Protein AF-0000000084972882 (afdb_homodimer)

Organism: NCBI:txid1224748

Nearest PDB structures (foldseek):
  8ctk-assembly1_B  TM=4.226E-01  e=6.532E-01  Severe acute respiratory syndrome coronavirus 2
  5kgo-assembly1_D  TM=3.752E-01  e=5.326E+00  Klebsiella pneumoniae
  9gao-assembly1_C  TM=3.516E-01  e=6.569E+00  Homo sapiens
  4ci3-assembly1_B  TM=3.502E-01  e=9.000E+00  Gallus gallus
  8rqc-assembly1_A  TM=2.731E-01  e=4.318E+00  Homo sapiens

Secondary structure (DSSP, 8-state):
----S----EEEEETTTEEEEES--EEEEE-SSEEEEE-SSEEEEEEEEEEEEEE-SSS-EEEEEEEEEEEEEEEPP-/----S----EEEEETTTEEEEES--EEEEE-SSEEEEE-SSEEEEEEEEEEEEEE-SSS-EEEEEEEEEEEEEEEPP-

Sequence (156 aa):
MKNLFPKNNKLQITSFMDIRYDGSYTIGDVTPTEYNCTTKDFTMYVHAGEVEVQHLFEEGFLIQCKNLQKLTIERNAKMKNLFPKNNKLQITSFMDIRYDGSYTIGDVTPTEYNCTTKDFTMYVHAGEVEVQHLFEEGFLIQCKNLQKLTIERNAK

Solvent-accessible surface area (backbone atoms only — not comparable to full-atom values): 8118 Å² total; per-residue (Å²): 131,81,79,76,77,69,78,63,34,35,38,36,33,40,64,68,30,38,38,37,37,40,39,73,69,44,83,58,57,76,48,63,35,35,41,30,35,32,41,95,60,33,36,39,40,40,34,27,70,31,47,46,79,44,77,46,89,86,51,27,37,37,34,42,36,43,64,50,43,34,38,38,40,34,47,54,86,128,130,80,77,78,75,68,80,63,36,36,39,39,31,40,64,68,29,38,37,38,37,39,39,72,68,44,84,59,58,76,49,60,33,34,43,31,34,33,41,94,59,34,36,38,40,39,35,28,72,31,46,46,79,44,77,46,88,88,50,28,36,37,34,43,35,42,66,50,43,34,38,38,38,33,45,54,85,129

Radius of gyration: 15.66 Å; Cα contacts (8 Å, |Δi|>4): 388; chains: 2; bounding box: 41×42×39 Å

Foldseek 3Di:
DPPPPPPDWDWDADPVFKIKIFDAWAWDDDDQAKGWIGDPFKIKIWGAPGWDKDADDPGIIMIGGDGTDDMDIGTDDD/DPPPPPPDWDWDADPVFKIKIFDAWAWDDDDQAKGWIGDPFKIKIWGAPGWDKDADDPGIIMIGGDGTDDMDIGTDDD

Structure (mmCIF, N/CA/C/O backbone):
data_AF-0000000084972882-model_v1
#
loop_
_entity.id
_entity.type
_entity.pdbx_description
1 polymer 'Uncharacterized protein'
#
loop_
_atom_site.group_PDB
_atom_site.id
_atom_site.type_symbol
_atom_site.label_atom_id
_atom_site.label_alt_id
_atom_site.label_comp_id
_atom_site.label_asym_id
_atom_site.label_entity_id
_atom_site.label_seq_id
_atom_site.pdbx_PDB_ins_code
_atom_site.Cartn_x
_atom_site.Cartn_y
_atom_site.Cartn_z
_atom_site.occupancy
_atom_site.B_iso_or_equiv
_atom_site.auth_seq_id
_atom_site.auth_comp_id
_atom_site.auth_asym_id
_atom_site.auth_atom_id
_atom_site.pdbx_PDB_model_num
ATOM 1 N N . MET A 1 1 ? -21.562 25.641 -3.902 1 28.88 1 MET A N 1
ATOM 2 C CA . MET A 1 1 ? -20.75 25.125 -5.008 1 28.88 1 MET A CA 1
ATOM 3 C C . MET A 1 1 ? -20.297 23.703 -4.734 1 28.88 1 MET A C 1
ATOM 5 O O . MET A 1 1 ? -19.625 23.453 -3.729 1 28.88 1 MET A O 1
ATOM 9 N N . LYS A 1 2 ? -21.141 22.641 -4.875 1 36.12 2 LYS A N 1
ATOM 10 C CA . LYS A 1 2 ? -20.969 21.219 -4.582 1 36.12 2 LYS A CA 1
ATOM 11 C C . LYS A 1 2 ? -19.656 20.688 -5.141 1 36.12 2 LYS A C 1
ATOM 13 O O . LYS A 1 2 ? -19.359 20.891 -6.32 1 36.12 2 LYS A O 1
ATOM 18 N N . ASN A 1 3 ? -18.594 20.75 -4.473 1 42.31 3 ASN A N 1
ATOM 19 C CA . ASN A 1 3 ? -17.234 20.375 -4.887 1 42.31 3 ASN A CA 1
ATOM 20 C C . ASN A 1 3 ? -17.25 19.094 -5.719 1 42.31 3 ASN A C 1
ATOM 22 O O . ASN A 1 3 ? -17.609 18.031 -5.223 1 42.31 3 ASN A O 1
ATOM 26 N N . LEU A 1 4 ? -17.562 19.188 -7.07 1 44.62 4 LEU A N 1
ATOM 27 C CA . LEU A 1 4 ? -17.719 18.172 -8.109 1 44.62 4 LEU A CA 1
ATOM 28 C C . LEU A 1 4 ? -16.75 17.016 -7.891 1 44.62 4 LEU A C 1
ATOM 30 O O . LEU A 1 4 ? -17.141 15.852 -7.977 1 44.62 4 LEU A O 1
ATOM 34 N N . PHE A 1 5 ? -15.406 17.109 -8.453 1 46.06 5 PHE A N 1
ATOM 35 C CA . PHE A 1 5 ? -14.539 15.945 -8.539 1 46.06 5 PHE A CA 1
ATOM 36 C C . PHE A 1 5 ? -13.852 15.688 -7.207 1 46.06 5 PHE A C 1
ATOM 38 O O . PHE A 1 5 ? -12.992 16.469 -6.781 1 46.06 5 PHE A O 1
ATOM 45 N N . PRO A 1 6 ? -14.539 15.133 -6.254 1 51.03 6 PRO A N 1
ATOM 46 C CA . PRO A 1 6 ? -13.797 14.844 -5.027 1 51.03 6 PRO A CA 1
ATOM 47 C C . PRO A 1 6 ? -12.383 14.312 -5.301 1 51.03 6 PRO A C 1
ATOM 49 O O . PRO A 1 6 ? -12.195 13.484 -6.191 1 51.03 6 PRO A O 1
ATOM 52 N N . LYS A 1 7 ? -11.5 15.219 -5.148 1 61.19 7 LYS A N 1
ATOM 53 C CA . LYS A 1 7 ? -10.125 14.766 -5.355 1 61.19 7 LYS A CA 1
ATOM 54 C C . LYS A 1 7 ? -9.852 13.469 -4.605 1 61.19 7 LYS A C 1
ATOM 56 O O . LYS A 1 7 ? -9.984 13.414 -3.381 1 61.19 7 LYS A O 1
ATOM 61 N N . ASN A 1 8 ? -9.953 12.398 -5.297 1 83.56 8 ASN A N 1
ATOM 62 C CA . ASN A 1 8 ? -9.656 11.094 -4.715 1 83.56 8 ASN A CA 1
ATOM 63 C C . ASN A 1 8 ? -8.203 10.992 -4.262 1 83.56 8 ASN A C 1
ATOM 65 O O . ASN A 1 8 ? -7.297 11.43 -4.973 1 83.56 8 ASN A O 1
ATOM 69 N N . ASN A 1 9 ? -8.094 10.68 -2.943 1 92.38 9 ASN A N 1
ATOM 70 C CA . ASN A 1 9 ? -6.727 10.391 -2.523 1 92.38 9 ASN A CA 1
ATOM 71 C C . ASN A 1 9 ? -6.137 9.219 -3.297 1 92.38 9 ASN A C 1
ATOM 73 O O . ASN A 1 9 ? -6.875 8.375 -3.82 1 92.38 9 ASN A O 1
ATOM 77 N N . LYS A 1 10 ? -4.875 9.305 -3.49 1 96.62 10 LYS A N 1
ATOM 78 C CA . LYS A 1 10 ? -4.164 8.273 -4.246 1 96.62 10 LYS A CA 1
ATOM 79 C C . LYS A 1 10 ? -2.824 7.945 -3.6 1 96.62 10 LYS A C 1
ATOM 81 O O . LYS A 1 10 ? -2.049 8.844 -3.266 1 96.62 10 LYS A O 1
ATOM 86 N N . LEU A 1 11 ? -2.617 6.672 -3.355 1 97.81 11 LEU A N 1
ATOM 87 C CA . LEU A 1 11 ? -1.334 6.145 -2.9 1 97.81 11 LEU A CA 1
ATOM 88 C C . LEU A 1 11 ? -0.686 5.285 -3.979 1 97.81 11 LEU A C 1
ATOM 90 O O . LEU A 1 11 ? -1.327 4.387 -4.531 1 97.81 11 LEU A O 1
ATOM 94 N N . GLN A 1 12 ? 0.513 5.637 -4.27 1 98.06 12 GLN A N 1
ATOM 95 C CA . GLN A 1 12 ? 1.257 4.879 -5.27 1 98.06 12 GLN A CA 1
ATOM 96 C C . GLN A 1 12 ? 2.6 4.41 -4.723 1 98.06 12 GLN A C 1
ATOM 98 O O . GLN A 1 12 ? 3.34 5.191 -4.121 1 98.06 12 GLN A O 1
ATOM 103 N N . ILE A 1 13 ? 2.906 3.129 -4.906 1 97.56 13 ILE A N 1
ATOM 104 C CA . ILE A 1 13 ? 4.18 2.521 -4.531 1 97.56 13 ILE A CA 1
ATOM 105 C C . ILE A 1 13 ? 4.855 1.934 -5.77 1 97.56 13 ILE A C 1
ATOM 107 O O . ILE A 1 13 ? 4.289 1.064 -6.438 1 97.56 13 ILE A O 1
ATOM 111 N N . THR A 1 14 ? 6.035 2.506 -6.047 1 97.19 14 THR A N 1
ATOM 112 C CA . THR A 1 14 ? 6.789 2.031 -7.203 1 97.19 14 THR A CA 1
ATOM 113 C C . THR A 1 14 ? 8.039 1.278 -6.766 1 97.19 14 THR A C 1
ATOM 115 O O . THR A 1 14 ? 8.82 1.781 -5.957 1 97.19 14 THR A O 1
ATOM 118 N N . SER A 1 15 ? 8.195 0.069 -7.254 1 94.62 15 SER A N 1
ATOM 119 C CA . SER A 1 15 ? 9.336 -0.808 -7.023 1 94.62 15 SER A CA 1
ATOM 120 C C . SER A 1 15 ? 9.562 -1.043 -5.535 1 94.62 15 SER A C 1
ATOM 122 O O . SER A 1 15 ? 10.68 -1.333 -5.109 1 94.62 15 SER A O 1
ATOM 124 N N . PHE A 1 16 ? 8.555 -0.74 -4.738 1 94.19 16 PHE A N 1
ATOM 125 C CA . PHE A 1 16 ? 8.594 -0.825 -3.281 1 94.19 16 PHE A CA 1
ATOM 126 C C . PHE A 1 16 ? 9.711 0.037 -2.715 1 94.19 16 PHE A C 1
ATOM 128 O O . PHE A 1 16 ? 10.312 -0.308 -1.694 1 94.19 16 PHE A O 1
ATOM 135 N N . MET A 1 17 ? 10.039 1.062 -3.459 1 94.38 17 MET A N 1
ATOM 136 C CA . MET A 1 17 ? 11.07 2.012 -3.049 1 94.38 17 MET A CA 1
ATOM 137 C C . MET A 1 17 ? 10.5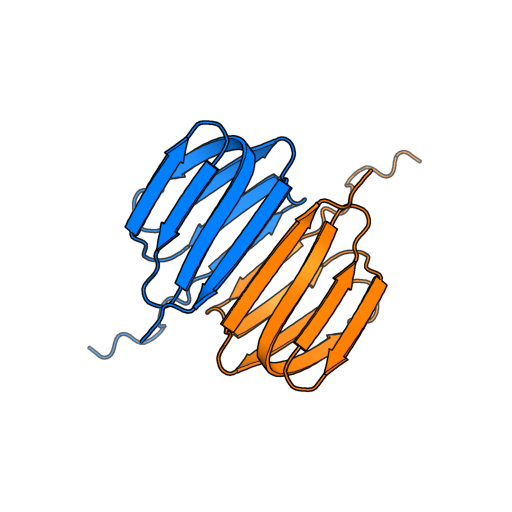 3.42 -2.932 1 94.38 17 MET A C 1
ATOM 139 O O . MET A 1 17 ? 10.852 4.164 -2.014 1 94.38 17 MET A O 1
ATOM 143 N N . ASP A 1 18 ? 9.656 3.736 -3.857 1 97.25 18 ASP A N 1
ATOM 144 C CA . ASP A 1 18 ? 9.07 5.074 -3.904 1 97.25 18 ASP A CA 1
ATOM 145 C C . ASP A 1 18 ? 7.594 5.039 -3.521 1 97.25 18 ASP A C 1
ATOM 147 O O . ASP A 1 18 ? 6.805 4.309 -4.125 1 97.25 18 ASP A O 1
ATOM 151 N N . ILE A 1 19 ? 7.246 5.832 -2.521 1 98 19 ILE A N 1
ATOM 152 C CA . ILE A 1 19 ? 5.867 5.941 -2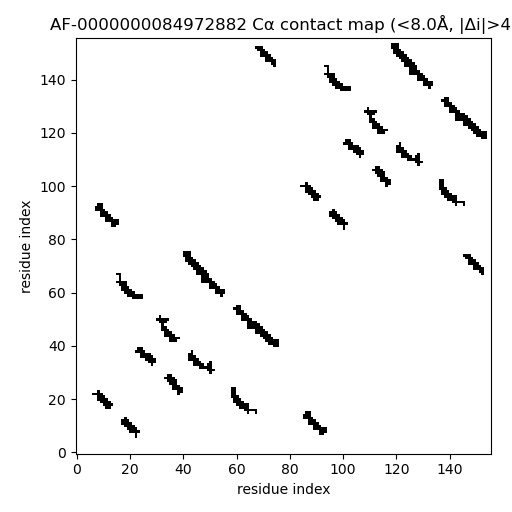.059 1 98 19 ILE A CA 1
ATOM 153 C C . ILE A 1 19 ? 5.379 7.379 -2.229 1 98 19 ILE A C 1
ATOM 155 O O . ILE A 1 19 ? 5.992 8.312 -1.709 1 98 19 ILE A O 1
ATOM 159 N N . ARG A 1 20 ? 4.328 7.5 -2.988 1 97.81 20 ARG A N 1
ATOM 160 C CA . ARG A 1 20 ? 3.703 8.805 -3.174 1 97.81 20 ARG A CA 1
ATOM 161 C C . ARG A 1 20 ? 2.26 8.797 -2.68 1 97.81 20 ARG A C 1
ATOM 163 O O . ARG A 1 20 ? 1.487 7.898 -3.016 1 97.81 20 ARG A O 1
ATOM 170 N N . TYR A 1 21 ? 1.957 9.758 -1.9 1 97.94 21 TYR A N 1
ATOM 171 C CA . TYR A 1 21 ? 0.577 9.953 -1.471 1 97.94 21 TYR A CA 1
ATOM 172 C C . TYR A 1 21 ? 0.079 11.344 -1.857 1 97.94 21 TYR A C 1
ATOM 174 O O . TYR A 1 21 ? 0.757 12.344 -1.61 1 97.94 21 TYR A O 1
ATOM 182 N N . ASP A 1 22 ? -1.055 11.32 -2.537 1 97.12 22 ASP A N 1
ATOM 183 C CA . ASP A 1 22 ? -1.757 12.555 -2.865 1 97.12 22 ASP A CA 1
ATOM 184 C C . ASP A 1 22 ? -3.049 12.688 -2.062 1 97.12 22 ASP A C 1
ATOM 186 O O . ASP A 1 22 ? -4.031 12 -2.344 1 97.12 22 ASP A O 1
ATOM 190 N N . GLY A 1 23 ? -3.156 13.477 -1.107 1 96 23 GLY A N 1
ATOM 191 C CA . GLY A 1 23 ? -4.297 13.703 -0.238 1 96 23 GLY A CA 1
ATOM 192 C C . GLY A 1 23 ? -3.93 14.383 1.067 1 96 23 GLY A C 1
ATOM 193 O O . GLY A 1 23 ? -2.748 14.594 1.349 1 96 23 GLY A O 1
ATOM 194 N N . SER A 1 24 ? -4.898 14.766 1.839 1 95.88 24 SER A N 1
ATOM 195 C CA . SER A 1 24 ? -4.688 15.375 3.148 1 95.88 24 SER A CA 1
ATOM 196 C C . SER A 1 24 ? -4.266 14.328 4.18 1 95.88 24 SER A C 1
ATOM 198 O O . SER A 1 24 ? -4.754 13.203 4.16 1 95.88 24 SER A O 1
ATOM 200 N N . TYR A 1 25 ? -3.365 14.797 4.992 1 96.38 25 TYR A N 1
ATOM 201 C CA . TYR A 1 25 ? -2.896 13.93 6.07 1 96.38 25 TYR A CA 1
ATOM 202 C C . TYR A 1 25 ? -2.338 14.758 7.223 1 96.38 25 TYR A C 1
ATOM 204 O O . TYR A 1 25 ? -2.082 15.953 7.074 1 96.38 25 TYR A O 1
ATOM 212 N N . THR A 1 26 ? -2.229 14.117 8.375 1 96.81 26 THR A N 1
ATOM 213 C CA . THR A 1 26 ? -1.501 14.641 9.523 1 96.81 26 THR A CA 1
ATOM 214 C C . THR A 1 26 ? -0.238 13.828 9.789 1 96.81 26 THR A C 1
ATOM 216 O O . THR A 1 26 ? -0.285 12.594 9.836 1 96.81 26 THR A O 1
ATOM 219 N N . ILE A 1 27 ? 0.85 14.539 9.984 1 96.69 27 ILE A N 1
ATOM 220 C CA . ILE A 1 27 ? 2.135 13.883 10.195 1 96.69 27 ILE A CA 1
ATOM 221 C C . ILE A 1 27 ? 2.201 13.312 11.609 1 96.69 27 ILE A C 1
ATOM 223 O O . ILE A 1 27 ? 1.818 13.992 12.57 1 96.69 27 ILE A O 1
ATOM 227 N N . GLY A 1 28 ? 2.662 12.031 11.68 1 96.5 28 GLY A N 1
ATOM 228 C CA . GLY A 1 28 ? 3 11.438 12.969 1 96.5 28 GLY A CA 1
ATOM 229 C C . GLY A 1 28 ? 4.492 11.391 13.227 1 96.5 28 GLY A C 1
ATOM 230 O O . GLY A 1 28 ? 5.184 12.406 13.109 1 96.5 28 GLY A O 1
ATOM 231 N N . ASP A 1 29 ? 4.957 10.188 13.578 1 94.44 29 ASP A N 1
ATOM 232 C CA . ASP A 1 29 ? 6.371 9.969 13.875 1 94.44 29 ASP A CA 1
ATOM 233 C C . ASP A 1 29 ? 7.199 9.93 12.594 1 94.44 29 ASP A C 1
ATOM 235 O O . ASP A 1 29 ? 6.82 9.266 11.625 1 94.44 29 ASP A O 1
ATOM 239 N N . VAL A 1 30 ? 8.328 10.641 12.617 1 96.19 30 VAL A N 1
ATOM 240 C CA . VAL A 1 30 ? 9.312 10.594 11.539 1 96.19 30 VAL A CA 1
ATOM 241 C C . VAL A 1 30 ? 10.695 10.305 12.117 1 96.19 30 VAL A C 1
ATOM 243 O O . VAL A 1 30 ? 11.203 11.078 12.93 1 96.19 30 VAL A O 1
ATOM 246 N N . THR A 1 31 ? 11.219 9.211 11.805 1 97.5 31 THR A N 1
ATOM 247 C CA . THR A 1 31 ? 12.594 8.844 12.141 1 97.5 31 THR A CA 1
ATOM 248 C C . THR A 1 31 ? 13.367 8.438 10.883 1 97.5 31 THR A C 1
ATOM 250 O O . THR A 1 31 ? 12.797 8.359 9.797 1 97.5 31 THR A O 1
ATOM 253 N N . PRO A 1 32 ? 14.617 8.211 10.953 1 97.75 32 PRO A N 1
ATOM 254 C CA . PRO A 1 32 ? 15.375 7.789 9.773 1 97.75 32 PRO A CA 1
ATOM 255 C C . PRO A 1 32 ? 14.891 6.453 9.211 1 97.75 32 PRO A C 1
ATOM 257 O O . PRO A 1 32 ? 15.227 6.098 8.078 1 97.75 32 PRO A O 1
ATOM 260 N N . THR A 1 33 ? 14.117 5.676 10.031 1 98.31 33 THR A N 1
ATOM 261 C CA . THR A 1 33 ? 13.75 4.344 9.562 1 98.31 33 THR A CA 1
ATOM 262 C C . THR A 1 33 ? 12.242 4.16 9.594 1 98.31 33 THR A C 1
ATOM 264 O O . THR A 1 33 ? 11.734 3.088 9.258 1 98.31 33 THR A O 1
ATOM 267 N N . GLU A 1 34 ? 11.516 5.184 10.109 1 98.12 34 GLU A N 1
ATOM 268 C CA . GLU A 1 34 ? 10.07 5.039 10.266 1 98.12 34 GLU A CA 1
ATOM 269 C C . GLU A 1 34 ? 9.344 6.316 9.859 1 98.12 34 GLU A C 1
ATOM 271 O O . GLU A 1 34 ? 9.844 7.418 10.086 1 98.12 34 GLU A O 1
ATOM 276 N N . TYR A 1 35 ? 8.188 6.137 9.297 1 98.38 35 TYR A N 1
ATOM 277 C CA . TYR A 1 35 ? 7.266 7.227 9 1 98.38 35 TYR A CA 1
ATOM 278 C C . TYR A 1 35 ? 5.832 6.828 9.328 1 98.38 35 TYR A C 1
ATOM 280 O O . TYR A 1 35 ? 5.387 5.738 8.961 1 98.38 35 TYR A O 1
ATOM 288 N N . ASN A 1 36 ? 5.133 7.707 9.992 1 98.19 36 ASN A N 1
ATOM 289 C CA . ASN A 1 36 ? 3.727 7.527 10.344 1 98.19 36 ASN A CA 1
ATOM 290 C C . ASN A 1 36 ? 2.895 8.75 9.977 1 98.19 36 ASN A C 1
ATOM 292 O O . ASN A 1 36 ? 3.338 9.891 10.164 1 98.19 36 ASN A O 1
ATOM 296 N N . CYS A 1 37 ? 1.756 8.531 9.5 1 98.12 37 CYS A N 1
ATOM 297 C CA . CYS A 1 37 ? 0.821 9.625 9.258 1 98.12 37 CYS A CA 1
ATOM 298 C C . CYS A 1 37 ? -0.621 9.148 9.383 1 98.12 37 CYS A C 1
ATOM 300 O O . CYS A 1 37 ? -0.878 7.945 9.438 1 98.12 37 CYS A O 1
ATOM 302 N N . THR A 1 38 ? -1.471 10.07 9.5 1 98 38 THR A N 1
ATOM 303 C CA . THR A 1 38 ? -2.893 9.766 9.617 1 98 38 THR A CA 1
ATOM 304 C C . THR A 1 38 ? -3.703 10.57 8.609 1 98 38 THR A C 1
ATOM 306 O O . THR A 1 38 ? -3.521 11.789 8.484 1 98 38 THR A O 1
ATOM 309 N N . THR A 1 39 ? -4.48 9.891 7.84 1 96.5 39 THR A N 1
ATOM 310 C CA . THR A 1 39 ? -5.477 10.547 7 1 96.5 39 THR A CA 1
ATOM 311 C C . THR A 1 39 ? -6.824 10.625 7.715 1 96.5 39 THR A C 1
ATOM 313 O O . THR A 1 39 ? -6.922 10.297 8.898 1 96.5 39 THR A O 1
ATOM 316 N N . LYS A 1 40 ? -7.793 11.117 6.941 1 94.31 40 LYS A N 1
ATOM 317 C CA . LYS A 1 40 ? -9.125 11.203 7.531 1 94.31 40 LYS A CA 1
ATOM 318 C C . LYS A 1 40 ? -9.602 9.836 8.023 1 94.31 40 LYS A C 1
ATOM 320 O O . LYS A 1 40 ? -10.125 9.719 9.133 1 94.31 40 LYS A O 1
ATOM 325 N N . ASP A 1 41 ? -9.328 8.781 7.2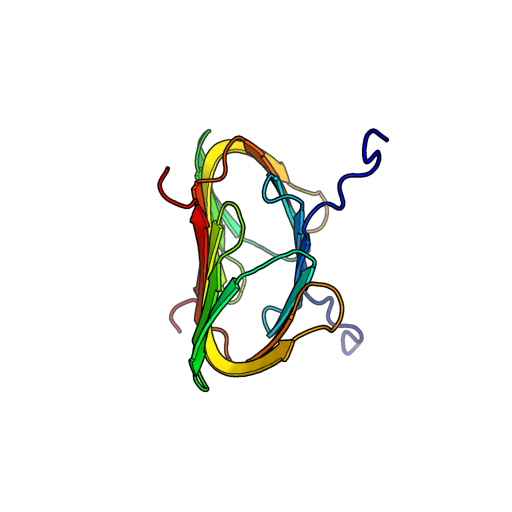62 1 95.12 41 ASP A N 1
ATOM 326 C CA . ASP A 1 41 ? -9.969 7.504 7.566 1 95.12 41 ASP A CA 1
ATOM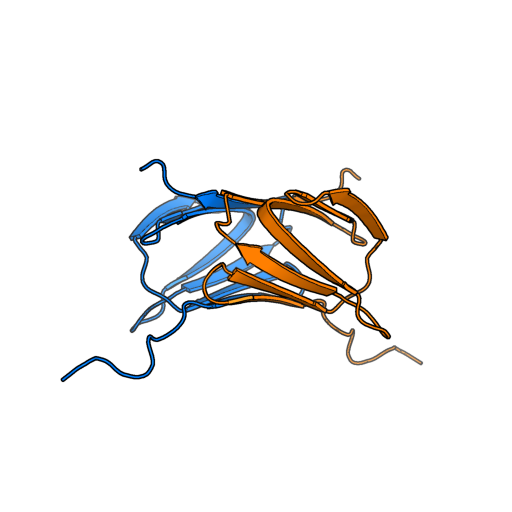 327 C C . ASP A 1 41 ? -8.93 6.426 7.871 1 95.12 41 ASP A C 1
ATOM 329 O O . ASP A 1 41 ? -9.273 5.336 8.328 1 95.12 41 ASP A O 1
ATOM 333 N N . PHE A 1 42 ? -7.641 6.734 7.695 1 97.69 42 PHE A N 1
ATOM 334 C CA . PHE A 1 42 ? -6.648 5.676 7.812 1 97.69 42 PHE A CA 1
ATOM 335 C C . PHE A 1 42 ? -5.391 6.184 8.508 1 97.69 42 PHE A C 1
ATOM 337 O O . PHE A 1 42 ? -5.07 7.375 8.422 1 97.69 42 PHE A O 1
ATOM 344 N N . THR A 1 43 ? -4.703 5.254 9.148 1 98.38 43 THR A N 1
ATOM 345 C CA . THR A 1 43 ? -3.336 5.441 9.609 1 98.38 43 THR A CA 1
ATOM 346 C C . THR A 1 43 ? -2.363 4.613 8.781 1 98.38 43 THR A C 1
ATOM 348 O O . THR A 1 43 ? -2.629 3.445 8.484 1 98.38 43 THR A O 1
ATOM 351 N N . MET A 1 44 ? -1.271 5.242 8.422 1 98.5 44 MET A N 1
ATOM 352 C CA . MET A 1 44 ? -0.237 4.578 7.637 1 98.5 44 MET A CA 1
ATOM 353 C C . MET A 1 44 ? 1.081 4.527 8.398 1 98.5 44 MET A C 1
ATOM 355 O O . MET A 1 44 ? 1.465 5.5 9.055 1 98.5 44 MET A O 1
ATOM 359 N N . TYR A 1 45 ? 1.696 3.424 8.312 1 98.62 45 TYR A N 1
ATOM 360 C CA . TYR A 1 45 ? 2.998 3.195 8.93 1 98.62 45 TYR A CA 1
ATOM 361 C C . TYR A 1 45 ? 3.979 2.598 7.926 1 98.62 45 TYR A C 1
ATOM 363 O O . TYR A 1 45 ? 3.656 1.63 7.234 1 98.62 45 TYR A O 1
ATOM 371 N N . VAL A 1 46 ? 5.156 3.227 7.855 1 98.62 46 VAL A N 1
ATOM 372 C CA . VAL A 1 46 ? 6.23 2.74 6.996 1 98.62 46 VAL A CA 1
ATOM 373 C C . VAL A 1 46 ? 7.469 2.447 7.836 1 98.62 46 VAL A C 1
ATOM 375 O O . VAL A 1 46 ? 7.918 3.299 8.609 1 98.62 46 VAL A O 1
ATOM 378 N N . HIS A 1 47 ? 8 1.283 7.727 1 98.62 47 HIS A N 1
ATOM 379 C CA . HIS A 1 47 ? 9.273 0.876 8.312 1 98.62 47 HIS A CA 1
ATOM 380 C C . HIS A 1 47 ? 10.242 0.396 7.238 1 98.62 47 HIS A C 1
ATOM 382 O O . HIS A 1 47 ? 9.93 -0.515 6.469 1 98.62 47 HIS A O 1
ATOM 388 N N . ALA A 1 48 ? 11.469 1.014 7.207 1 98.25 48 ALA A N 1
ATOM 389 C CA . ALA A 1 48 ? 12.492 0.675 6.219 1 98.25 48 ALA A CA 1
ATOM 390 C C . ALA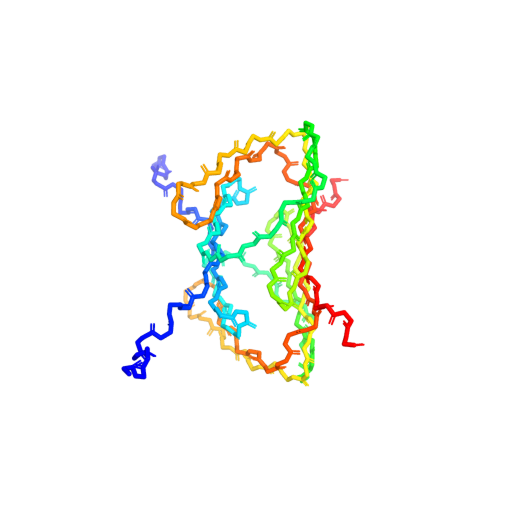 A 1 48 ? 13.891 0.798 6.809 1 98.25 48 ALA A C 1
ATOM 392 O O . ALA A 1 48 ? 14.055 1.24 7.949 1 98.25 48 ALA A O 1
ATOM 393 N N . GLY A 1 49 ? 14.852 0.285 6.039 1 97.94 49 GLY A N 1
ATOM 394 C CA . GLY A 1 49 ? 16.219 0.548 6.438 1 97.94 49 GLY A CA 1
ATOM 395 C C . GLY A 1 49 ? 16.547 2.027 6.547 1 97.94 49 GLY A C 1
ATOM 396 O O . GLY A 1 49 ? 17.203 2.455 7.492 1 97.94 49 GLY A O 1
ATOM 397 N N . GLU A 1 50 ? 16.109 2.811 5.527 1 98.25 50 GLU A N 1
ATOM 398 C CA . GLU A 1 50 ? 16.188 4.27 5.5 1 98.25 50 GLU A CA 1
ATOM 399 C C . GLU A 1 50 ? 14.945 4.879 4.871 1 98.25 50 GLU A C 1
ATOM 401 O O . GLU A 1 50 ? 14.43 4.367 3.873 1 98.25 50 GLU A O 1
ATOM 406 N N . VAL A 1 51 ? 14.531 5.992 5.461 1 98 51 VAL A N 1
ATOM 407 C CA . VAL A 1 51 ? 13.375 6.723 4.945 1 98 51 VAL A CA 1
ATOM 408 C C . VAL A 1 51 ? 13.75 8.188 4.711 1 98 51 VAL A C 1
ATOM 410 O O . VAL A 1 51 ? 14.297 8.844 5.602 1 98 51 VAL A O 1
ATOM 413 N N . GLU A 1 52 ? 13.531 8.664 3.504 1 97.94 52 GLU A N 1
ATOM 414 C CA . GLU A 1 52 ? 13.617 10.078 3.164 1 97.94 52 GLU A CA 1
ATOM 415 C C . GLU A 1 52 ? 12.266 10.633 2.744 1 97.94 52 GLU A C 1
ATOM 417 O O . GLU A 1 52 ? 11.648 10.133 1.796 1 97.94 52 GLU A O 1
ATOM 422 N N . VAL A 1 53 ? 11.859 11.695 3.424 1 97.5 53 VAL A N 1
ATOM 423 C CA . VAL A 1 53 ? 10.5 12.188 3.213 1 97.5 53 VAL A CA 1
ATOM 424 C C . VAL A 1 53 ? 10.547 13.594 2.615 1 97.5 53 VAL A C 1
ATOM 426 O O . VAL A 1 53 ? 11.328 14.438 3.062 1 97.5 53 VAL A O 1
ATOM 429 N N . GLN A 1 54 ? 9.766 13.734 1.612 1 97 54 GLN A N 1
ATOM 430 C CA . GLN A 1 54 ? 9.492 15.062 1.062 1 97 54 GLN A CA 1
ATOM 431 C C . GLN A 1 54 ? 8 15.391 1.136 1 97 54 GLN A C 1
ATOM 433 O O . GLN A 1 54 ? 7.191 14.781 0.431 1 97 54 GLN A O 1
ATOM 438 N N . HIS A 1 55 ? 7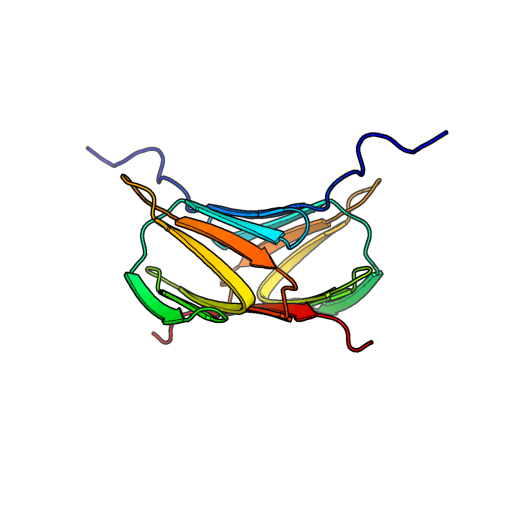.672 16.328 1.962 1 95.75 55 HIS A N 1
ATOM 439 C CA . HIS A 1 55 ? 6.289 16.797 2.027 1 95.75 55 HIS A CA 1
ATOM 440 C C . HIS A 1 55 ? 5.988 17.781 0.907 1 95.75 55 HIS A C 1
ATOM 442 O O . HIS A 1 55 ? 6.773 18.703 0.654 1 95.75 55 HIS A O 1
ATOM 448 N N . LEU A 1 56 ? 4.883 17.516 0.309 1 92.62 56 LEU A N 1
ATOM 449 C CA . LEU A 1 56 ? 4.547 18.344 -0.846 1 92.62 56 LEU A CA 1
ATOM 450 C C . LEU A 1 56 ? 3.777 19.578 -0.42 1 92.62 56 LEU A C 1
ATOM 452 O O . LEU A 1 56 ? 3.059 19.562 0.582 1 92.62 56 LEU A O 1
ATOM 456 N N . PHE A 1 57 ? 3.898 20.656 -1.152 1 87.25 57 PHE A N 1
ATOM 457 C CA . PHE A 1 57 ? 3.35 21.969 -0.809 1 87.25 57 PHE A CA 1
ATOM 458 C C . PHE A 1 57 ? 1.83 21.906 -0.726 1 87.25 57 PHE A C 1
ATOM 460 O O . PHE A 1 57 ? 1.236 22.422 0.225 1 87.25 57 PHE A O 1
ATOM 467 N N . GLU A 1 58 ? 1.152 21.422 -1.664 1 84.31 58 GLU A N 1
ATOM 468 C CA . GLU A 1 58 ? -0.306 21.391 -1.61 1 84.31 58 GLU A CA 1
ATOM 469 C C . GLU A 1 58 ? -0.803 20.266 -0.694 1 84.31 58 GLU A C 1
ATOM 471 O O . GLU A 1 58 ? -1.378 20.547 0.363 1 84.31 58 GLU A O 1
ATOM 476 N N . GLU A 1 59 ? -0.808 19.016 -1.146 1 91.25 59 GLU A N 1
ATOM 477 C CA . GLU A 1 59 ? -1.229 17.891 -0.328 1 91.25 59 GLU A CA 1
ATOM 478 C C . GLU A 1 59 ? -0.504 16.609 -0.741 1 91.25 59 GLU A C 1
ATOM 480 O O . GLU A 1 59 ? -0.349 16.344 -1.933 1 91.25 59 GLU A O 1
ATOM 485 N N . GLY A 1 60 ? 0.059 16.062 0.239 1 95.88 60 GLY A N 1
ATOM 486 C CA . GLY A 1 60 ? 0.667 14.766 -0.032 1 95.88 60 GLY A CA 1
ATOM 487 C C . GLY A 1 60 ? 2.125 14.695 0.382 1 95.88 60 GLY A C 1
ATOM 488 O O . GLY A 1 60 ? 2.652 15.633 0.983 1 95.88 60 GLY A O 1
ATOM 489 N N . PHE A 1 61 ? 2.705 13.531 0.081 1 97.56 61 PHE A N 1
ATOM 490 C CA . PHE A 1 61 ? 4.109 13.312 0.41 1 97.56 61 PHE A CA 1
ATOM 491 C C . PHE A 1 61 ? 4.75 12.344 -0.579 1 97.56 61 PHE A C 1
ATOM 493 O O . PHE A 1 61 ? 4.051 11.633 -1.305 1 97.56 61 PHE A O 1
ATOM 500 N N . LEU A 1 62 ? 6 12.461 -0.603 1 98.06 62 LEU A N 1
ATOM 501 C CA . LEU A 1 62 ? 6.867 11.5 -1.268 1 98.06 62 LEU A CA 1
ATOM 502 C C . LEU A 1 62 ? 7.84 10.867 -0.278 1 98.06 62 LEU A C 1
ATOM 504 O O . LEU A 1 62 ? 8.5 11.578 0.487 1 98.06 62 LEU A O 1
ATOM 508 N N . ILE A 1 63 ? 7.941 9.578 -0.283 1 98.12 63 ILE A N 1
ATOM 509 C CA . ILE A 1 63 ? 8.906 8.875 0.549 1 98.12 63 ILE A CA 1
ATOM 510 C C . ILE A 1 63 ? 9.789 7.984 -0.326 1 98.12 63 ILE A C 1
ATOM 512 O O . ILE A 1 63 ? 9.289 7.219 -1.152 1 98.12 63 ILE A O 1
ATOM 516 N N . GLN A 1 64 ? 11 8.164 -0.181 1 97.94 64 GLN A N 1
ATOM 517 C CA . GLN A 1 64 ? 11.953 7.199 -0.715 1 97.94 64 GLN A CA 1
ATOM 518 C C . GLN A 1 64 ? 12.445 6.25 0.376 1 97.94 64 GLN A C 1
ATOM 520 O O . GLN A 1 64 ? 12.898 6.695 1.433 1 97.94 64 GLN A O 1
ATOM 525 N N . CYS A 1 65 ? 12.344 4.973 0.087 1 97.44 65 CYS A N 1
ATOM 526 C CA . CYS A 1 65 ? 12.758 3.949 1.04 1 97.44 65 CYS A CA 1
ATOM 527 C C . CYS A 1 65 ? 13.922 3.131 0.493 1 97.44 65 CYS A C 1
ATOM 529 O O . CYS A 1 65 ? 13.883 2.686 -0.655 1 97.44 65 CYS A O 1
ATOM 531 N N . LYS A 1 66 ? 14.859 3.027 1.339 1 96.69 66 LYS A N 1
ATOM 532 C CA . LYS A 1 66 ? 15.82 1.952 1.12 1 96.69 66 LYS A CA 1
ATOM 533 C C . LYS A 1 66 ? 15.492 0.734 1.977 1 96.69 66 LYS A C 1
ATOM 535 O O . LYS A 1 66 ? 15.32 0.85 3.191 1 96.69 66 LYS A O 1
ATOM 540 N N . ASN A 1 67 ? 15.328 -0.397 1.339 1 96.5 67 ASN A N 1
ATOM 541 C CA . ASN A 1 67 ? 15.047 -1.653 2.025 1 96.5 67 ASN A CA 1
ATOM 542 C C . ASN A 1 67 ? 13.758 -1.573 2.84 1 96.5 67 ASN A C 1
ATOM 544 O O . ASN A 1 67 ? 13.781 -1.739 4.059 1 96.5 67 ASN A O 1
ATOM 548 N N . LEU A 1 68 ? 12.672 -1.393 2.117 1 98.06 68 LEU A N 1
ATOM 549 C CA . LEU A 1 68 ? 11.367 -1.413 2.771 1 98.06 68 LEU A CA 1
ATOM 550 C C . LEU A 1 68 ? 11.156 -2.719 3.531 1 98.06 68 LEU A C 1
ATOM 552 O O . LEU A 1 68 ? 11.352 -3.803 2.977 1 98.06 68 LEU A O 1
ATOM 556 N N . GLN A 1 69 ? 10.797 -2.537 4.816 1 98.38 69 GLN A N 1
ATOM 557 C CA . GLN A 1 69 ? 10.555 -3.717 5.637 1 98.38 69 GLN A CA 1
ATOM 558 C C . GLN A 1 69 ? 9.055 -3.971 5.797 1 98.38 69 GLN A C 1
ATOM 560 O O . GLN A 1 69 ? 8.609 -5.121 5.762 1 98.38 69 GLN A O 1
ATOM 565 N N . LYS A 1 70 ? 8.328 -2.928 5.996 1 98.62 70 LYS A N 1
ATOM 566 C CA . LYS A 1 70 ? 6.898 -3.086 6.262 1 98.62 70 LYS A CA 1
ATOM 567 C C . LYS A 1 70 ? 6.137 -1.8 5.961 1 98.62 70 LYS A C 1
ATOM 569 O O . LYS A 1 70 ? 6.602 -0.706 6.289 1 98.62 70 LYS A O 1
ATOM 574 N N . LEU A 1 71 ? 4.977 -1.897 5.348 1 98.75 71 LEU A N 1
ATOM 575 C CA . LEU A 1 71 ? 3.986 -0.837 5.195 1 98.75 71 LEU A CA 1
ATOM 576 C C . LEU A 1 71 ? 2.609 -1.312 5.648 1 98.75 71 LEU A C 1
ATOM 578 O O . LEU A 1 71 ? 2.152 -2.385 5.242 1 98.75 71 LEU A O 1
ATOM 582 N N . THR A 1 72 ? 2.016 -0.51 6.48 1 98.69 72 THR A N 1
ATOM 583 C CA . THR A 1 72 ? 0.673 -0.837 6.945 1 98.69 72 THR A CA 1
ATOM 584 C C . THR A 1 72 ? -0.27 0.347 6.754 1 98.69 72 THR A C 1
ATOM 586 O O . THR A 1 72 ? 0.102 1.492 7.02 1 98.69 72 THR A O 1
ATOM 589 N N . ILE A 1 73 ? -1.424 0.065 6.32 1 98.62 73 ILE A N 1
ATOM 590 C CA . ILE A 1 73 ? -2.561 0.979 6.281 1 98.62 73 ILE A CA 1
ATOM 591 C C . ILE A 1 73 ? -3.723 0.391 7.078 1 98.62 73 ILE A C 1
ATOM 593 O O . ILE A 1 73 ? -4.203 -0.701 6.77 1 98.62 73 ILE A O 1
ATOM 597 N N . GLU A 1 74 ? -4.117 1.087 8.047 1 98.56 74 GLU A N 1
ATOM 598 C CA . GLU A 1 74 ? -5.168 0.585 8.922 1 98.56 74 GLU A CA 1
ATOM 599 C C . GLU A 1 74 ? -6.293 1.606 9.078 1 98.56 74 GLU A C 1
ATOM 601 O O . GLU A 1 74 ? -6.035 2.797 9.273 1 98.56 74 GLU A O 1
ATOM 606 N N . ARG A 1 75 ? -7.508 1.128 9.039 1 98.25 75 ARG A N 1
ATOM 607 C CA . ARG A 1 75 ? -8.656 2.01 9.25 1 98.25 75 ARG A CA 1
ATOM 608 C C . ARG A 1 75 ? -8.68 2.541 10.68 1 98.25 75 ARG A C 1
ATOM 610 O O . ARG A 1 75 ? -8.477 1.786 11.633 1 98.25 75 ARG A O 1
ATOM 617 N N . ASN A 1 76 ? -8.992 3.824 10.703 1 96.69 76 ASN A N 1
ATOM 618 C CA . ASN A 1 76 ? -9.102 4.434 12.031 1 96.69 76 ASN A CA 1
ATOM 619 C C . ASN A 1 76 ? -10.289 3.881 12.805 1 96.69 76 ASN A C 1
ATOM 621 O O . ASN A 1 76 ? -11.352 3.635 12.234 1 96.69 76 ASN A O 1
ATOM 625 N N . ALA A 1 77 ? -10.008 3.645 14.125 1 87.69 77 ALA A N 1
ATOM 626 C CA . ALA A 1 77 ? -11.125 3.266 14.984 1 87.69 77 ALA A CA 1
ATOM 627 C C . ALA A 1 77 ? -12.195 4.352 15.008 1 87.69 77 ALA A C 1
ATOM 629 O O . ALA A 1 77 ? -11.883 5.543 14.969 1 87.69 77 ALA A O 1
ATOM 630 N N . LYS A 1 78 ? -13.484 4.078 14.672 1 70.12 78 LYS A N 1
ATOM 631 C CA . LYS A 1 78 ? -14.578 5.027 14.852 1 70.12 78 LYS A CA 1
ATOM 632 C C . LYS A 1 78 ? -14.875 5.254 16.328 1 70.12 78 LYS A C 1
ATOM 634 O O . LYS A 1 78 ? -14.648 4.367 17.156 1 70.12 78 LYS A O 1
ATOM 639 N N . MET B 1 1 ? 20.641 -10.023 -24.109 1 25.67 1 MET B N 1
ATOM 640 C CA . MET B 1 1 ? 19.781 -8.859 -24.266 1 25.67 1 MET B CA 1
ATOM 641 C C . MET B 1 1 ? 19.406 -8.289 -22.906 1 25.67 1 MET B C 1
ATOM 643 O O . MET B 1 1 ? 18.922 -9.008 -22.031 1 25.67 1 MET B O 1
ATOM 647 N N . LYS B 1 2 ? 20.219 -7.371 -22.312 1 34.28 2 LYS B N 1
ATOM 648 C CA . LYS B 1 2 ? 20.047 -6.684 -21.047 1 34.28 2 LYS B CA 1
ATOM 649 C C . LYS B 1 2 ? 18.609 -6.168 -20.891 1 34.28 2 LYS B C 1
ATOM 651 O O . LYS B 1 2 ? 18.125 -5.426 -21.734 1 34.28 2 LYS B O 1
ATOM 656 N N . ASN B 1 3 ? 17.703 -6.855 -20.516 1 38.75 3 ASN B N 1
ATOM 657 C CA . ASN B 1 3 ? 16.328 -6.41 -20.344 1 38.75 3 ASN B CA 1
ATOM 658 C C . ASN B 1 3 ? 16.25 -5 -19.766 1 38.75 3 ASN B C 1
ATOM 660 O O . ASN B 1 3 ? 16.656 -4.773 -18.625 1 38.75 3 ASN B O 1
ATOM 664 N N . LEU B 1 4 ? 16.406 -3.9 -20.562 1 43.53 4 LEU B N 1
ATOM 665 C CA . LEU B 1 4 ? 16.656 -2.482 -20.344 1 43.53 4 LEU B CA 1
ATOM 666 C C . LEU B 1 4 ? 15.719 -1.92 -19.281 1 43.53 4 LEU B C 1
ATOM 668 O O . LEU B 1 4 ? 16.125 -1.089 -18.469 1 43.53 4 LEU B O 1
ATOM 672 N N . PHE B 1 5 ? 14.328 -1.816 -19.594 1 45.41 5 PHE B N 1
ATOM 673 C CA . PHE B 1 5 ? 13.477 -1.113 -18.641 1 45.41 5 PHE B CA 1
ATOM 674 C C . PHE B 1 5 ? 12.867 -2.086 -17.641 1 45.41 5 PHE B C 1
ATOM 676 O O . PHE B 1 5 ? 12.016 -2.9 -18 1 45.41 5 PHE B O 1
ATOM 683 N N . PRO B 1 6 ? 13.602 -2.562 -16.703 1 50.44 6 PRO B N 1
ATOM 684 C CA . PRO B 1 6 ? 12.938 -3.445 -15.742 1 50.44 6 PRO B CA 1
ATOM 685 C C . PRO B 1 6 ? 11.539 -2.973 -15.367 1 50.44 6 PRO B C 1
ATOM 687 O O . PRO B 1 6 ? 11.32 -1.774 -15.172 1 50.44 6 PRO B O 1
ATOM 690 N N . LYS B 1 7 ? 10.641 -3.664 -15.938 1 60.47 7 LYS B N 1
ATOM 691 C CA . LYS B 1 7 ? 9.273 -3.295 -15.602 1 60.47 7 LYS B CA 1
ATOM 692 C C . LYS B 1 7 ? 9.094 -3.168 -14.094 1 60.47 7 LYS B C 1
ATOM 694 O O . LYS B 1 7 ? 9.312 -4.129 -13.352 1 60.47 7 LYS B O 1
ATOM 699 N N . ASN B 1 8 ? 9.164 -1.994 -13.609 1 83.06 8 ASN B N 1
ATOM 700 C CA . ASN B 1 8 ? 8.961 -1.729 -12.188 1 83.06 8 ASN B CA 1
ATOM 701 C C . ASN B 1 8 ? 7.551 -2.096 -11.742 1 83.06 8 ASN B C 1
ATOM 703 O O . ASN B 1 8 ? 6.578 -1.795 -12.438 1 83.06 8 ASN B O 1
ATOM 707 N N . ASN B 1 9 ? 7.539 -3.01 -10.719 1 92.31 9 ASN B N 1
ATOM 708 C CA . ASN B 1 9 ? 6.219 -3.24 -10.141 1 92.31 9 ASN B CA 1
ATOM 709 C C . ASN B 1 9 ? 5.613 -1.953 -9.594 1 92.31 9 ASN B C 1
ATOM 711 O O . ASN B 1 9 ? 6.34 -1.016 -9.258 1 92.31 9 ASN B O 1
ATOM 715 N N . LYS B 1 10 ? 4.348 -1.888 -9.695 1 96.62 10 LYS B N 1
ATOM 716 C CA . LYS B 1 10 ? 3.623 -0.702 -9.25 1 96.62 10 LYS B CA 1
ATOM 717 C C . LYS B 1 10 ? 2.344 -1.087 -8.508 1 96.62 10 LYS B C 1
ATOM 719 O O . LYS B 1 10 ? 1.562 -1.907 -9 1 96.62 10 LYS B O 1
ATOM 724 N N . LEU B 1 11 ? 2.182 -0.567 -7.32 1 97.81 11 LEU B N 1
ATOM 725 C CA . LEU B 1 11 ? 0.954 -0.683 -6.543 1 97.81 11 LEU B CA 1
ATOM 726 C C . LEU B 1 11 ? 0.264 0.671 -6.41 1 97.81 11 LEU B C 1
ATOM 728 O O . LEU B 1 11 ? 0.896 1.658 -6.023 1 97.81 11 LEU B O 1
ATOM 732 N N . GLN B 1 12 ? -0.956 0.675 -6.777 1 98.06 12 GLN B N 1
ATOM 733 C CA . GLN B 1 12 ? -1.739 1.902 -6.691 1 98.06 12 GLN B CA 1
ATOM 734 C C . GLN B 1 12 ? -3.025 1.677 -5.898 1 98.06 12 GLN B C 1
ATOM 736 O O . GLN B 1 12 ? -3.748 0.708 -6.145 1 98.06 12 GLN B O 1
ATOM 741 N N . ILE B 1 13 ? -3.303 2.557 -4.941 1 97.62 13 ILE B N 1
ATOM 742 C CA . ILE B 1 13 ? -4.527 2.553 -4.148 1 97.62 13 ILE B CA 1
ATOM 743 C C . ILE B 1 13 ? -5.266 3.877 -4.332 1 97.62 13 ILE B C 1
ATOM 745 O O . ILE B 1 13 ? -4.719 4.945 -4.047 1 97.62 13 ILE B O 1
ATOM 749 N N . THR B 1 14 ? -6.477 3.746 -4.879 1 97.25 14 THR B N 1
ATOM 750 C CA . THR B 1 14 ? -7.289 4.938 -5.098 1 97.25 14 THR B CA 1
ATOM 751 C C . THR B 1 14 ? -8.477 4.969 -4.145 1 97.25 14 THR B C 1
ATOM 753 O O . THR B 1 14 ? -9.227 3.99 -4.043 1 97.25 14 THR B O 1
ATOM 756 N N . SER B 1 15 ? -8.625 6.023 -3.432 1 94.88 15 SER B N 1
ATOM 757 C CA . SER B 1 15 ? -9.719 6.301 -2.498 1 94.88 15 SER B CA 1
ATOM 758 C C . SER B 1 15 ? -9.828 5.203 -1.443 1 94.88 15 SER B C 1
ATOM 760 O O . SER B 1 15 ? -10.906 4.984 -0.883 1 94.88 15 SER B O 1
ATOM 762 N N . PHE B 1 16 ? -8.781 4.414 -1.31 1 94.25 16 PHE B N 1
ATOM 763 C CA . PHE B 1 16 ? -8.711 3.27 -0.409 1 94.25 16 PHE B CA 1
ATOM 764 C C . PHE B 1 16 ? -9.812 2.268 -0.717 1 94.25 16 PHE B C 1
ATOM 766 O O . PHE B 1 16 ? -10.328 1.606 0.187 1 94.25 16 PHE B O 1
ATOM 773 N N . MET B 1 17 ? -10.234 2.295 -1.955 1 94.25 17 MET B N 1
ATOM 774 C CA . MET B 1 17 ? -11.266 1.379 -2.428 1 94.25 17 MET B CA 1
ATOM 775 C C . MET B 1 17 ? -10.734 0.495 -3.553 1 94.25 17 MET B C 1
ATOM 777 O O . MET B 1 17 ? -11.055 -0.694 -3.615 1 94.25 17 MET B O 1
ATOM 781 N N . ASP B 1 18 ? -9.977 1.109 -4.391 1 97.25 18 ASP B N 1
ATOM 782 C CA . ASP B 1 18 ? -9.445 0.396 -5.547 1 97.25 18 ASP B CA 1
ATOM 783 C C . ASP B 1 18 ? -7.941 0.154 -5.398 1 97.25 18 ASP B C 1
ATOM 785 O O . ASP B 1 18 ? -7.172 1.096 -5.203 1 97.25 18 ASP B O 1
ATOM 789 N N . ILE B 1 19 ? -7.559 -1.107 -5.5 1 98 19 ILE B N 1
ATOM 790 C CA . ILE B 1 19 ? -6.156 -1.497 -5.414 1 98 19 ILE B CA 1
ATOM 791 C C . ILE B 1 19 ? -5.727 -2.17 -6.719 1 98 19 ILE B C 1
ATOM 793 O O . ILE B 1 19 ? -6.332 -3.154 -7.145 1 98 19 ILE B O 1
ATOM 797 N N . ARG B 1 20 ? -4.742 -1.568 -7.328 1 97.81 20 ARG B N 1
ATOM 798 C CA . ARG B 1 20 ? -4.176 -2.146 -8.539 1 97.81 20 ARG B CA 1
ATOM 799 C C . ARG B 1 20 ? -2.703 -2.496 -8.344 1 97.81 20 ARG B C 1
ATOM 801 O O . ARG B 1 20 ? -1.925 -1.675 -7.859 1 97.81 20 ARG B O 1
ATOM 808 N N . TYR B 1 21 ? -2.383 -3.697 -8.703 1 97.94 21 TYR B N 1
ATOM 809 C CA . TYR B 1 21 ? -0.986 -4.113 -8.703 1 97.94 21 TYR B CA 1
ATOM 810 C C . TYR B 1 21 ? -0.562 -4.582 -10.094 1 97.94 21 TYR B C 1
ATOM 812 O O . TYR B 1 21 ? -1.256 -5.379 -10.727 1 97.94 21 TYR B O 1
ATOM 820 N N . ASP B 1 22 ? 0.527 -3.955 -10.547 1 97.12 22 ASP B N 1
ATOM 821 C CA . ASP B 1 22 ? 1.165 -4.375 -11.789 1 97.12 22 ASP B CA 1
ATOM 822 C C . ASP B 1 22 ? 2.502 -5.062 -11.516 1 97.12 22 ASP B C 1
ATOM 824 O O . ASP B 1 22 ? 3.479 -4.402 -11.148 1 97.12 22 ASP B O 1
ATOM 828 N N . GLY B 1 23 ? 2.652 -6.285 -11.641 1 95.88 23 GLY B N 1
ATOM 829 C CA . GLY B 1 23 ? 3.844 -7.086 -11.406 1 9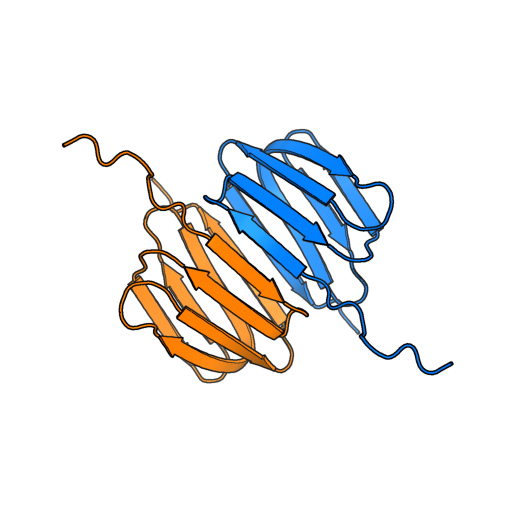5.88 23 GLY B CA 1
ATOM 830 C C . GLY B 1 23 ? 3.541 -8.555 -11.188 1 95.88 23 GLY B C 1
ATOM 831 O O . GLY B 1 23 ? 2.375 -8.953 -11.125 1 95.88 23 GLY B O 1
ATOM 832 N N . SER B 1 24 ? 4.551 -9.383 -11.133 1 95.81 24 SER B N 1
ATOM 833 C CA . SER B 1 24 ? 4.41 -10.812 -10.875 1 95.81 24 SER B CA 1
ATOM 834 C C . SER B 1 24 ? 4.102 -11.078 -9.398 1 95.81 24 SER B C 1
ATOM 836 O O . SER B 1 24 ? 4.637 -10.406 -8.516 1 95.81 24 SER B O 1
ATOM 838 N N . TYR B 1 25 ? 3.236 -12.031 -9.258 1 96.31 25 TYR B N 1
ATOM 839 C CA . TYR B 1 25 ? 2.875 -12.43 -7.902 1 96.31 25 TYR B CA 1
ATOM 840 C C . TYR B 1 25 ? 2.361 -13.867 -7.879 1 96.31 25 TYR B C 1
ATOM 842 O O . TYR B 1 25 ? 2.049 -14.438 -8.93 1 96.31 25 TYR B O 1
ATOM 850 N N . THR B 1 26 ? 2.367 -14.461 -6.691 1 96.81 26 THR B N 1
ATOM 851 C CA . THR B 1 26 ? 1.701 -15.727 -6.422 1 96.81 26 THR B CA 1
ATOM 852 C C . THR B 1 26 ? 0.488 -15.523 -5.52 1 96.81 26 THR B C 1
ATOM 854 O O . THR B 1 26 ? 0.583 -14.859 -4.484 1 96.81 26 THR B O 1
ATOM 857 N N . ILE B 1 27 ? -0.614 -16.109 -5.934 1 96.75 27 ILE B N 1
ATOM 858 C CA . ILE B 1 27 ? -1.856 -15.953 -5.188 1 96.75 27 ILE B CA 1
ATOM 859 C C . ILE B 1 27 ? -1.799 -16.781 -3.91 1 96.75 27 ILE B C 1
ATOM 861 O O . ILE B 1 27 ? -1.367 -17.938 -3.938 1 96.75 27 ILE B O 1
ATOM 865 N N . GLY B 1 28 ? -2.215 -16.141 -2.773 1 96.44 28 GLY B N 1
ATOM 866 C CA . GLY B 1 28 ? -2.438 -16.859 -1.533 1 96.44 28 GLY B CA 1
ATOM 867 C C . GLY B 1 28 ? -3.906 -17.109 -1.239 1 96.44 28 GLY B C 1
ATOM 868 O O . GLY B 1 28 ? -4.637 -17.625 -2.09 1 96.44 28 GLY B O 1
ATOM 869 N N . ASP B 1 29 ? -4.309 -16.703 -0.037 1 94.5 29 ASP B N 1
ATOM 870 C CA . ASP B 1 29 ? -5.688 -16.875 0.413 1 94.5 29 ASP B CA 1
ATOM 871 C C . ASP B 1 29 ? -6.602 -15.836 -0.23 1 94.5 29 ASP B C 1
ATOM 873 O O . ASP B 1 29 ? -6.266 -14.648 -0.279 1 94.5 29 ASP B O 1
ATOM 877 N N . VAL B 1 30 ? -7.75 -16.297 -0.723 1 96.19 30 VAL B N 1
ATOM 878 C CA . VAL B 1 30 ? -8.805 -15.43 -1.23 1 96.19 30 VAL B CA 1
ATOM 879 C C . VAL B 1 30 ? -10.133 -15.789 -0.568 1 96.19 30 VAL B C 1
ATOM 881 O O . VAL B 1 30 ? -10.617 -16.922 -0.696 1 96.19 30 VAL B O 1
ATOM 884 N N . THR B 1 31 ? -10.641 -14.914 0.19 1 97.5 31 THR B N 1
ATOM 885 C CA . THR B 1 31 ? -11.969 -15.031 0.771 1 97.5 31 THR B CA 1
ATOM 886 C C . THR B 1 31 ? -12.812 -13.797 0.446 1 97.5 31 THR B C 1
ATOM 888 O O . THR B 1 31 ? -12.312 -12.844 -0.15 1 97.5 31 THR B O 1
ATOM 891 N N . PRO B 1 32 ? -14.055 -13.766 0.746 1 97.62 32 PRO B N 1
ATOM 892 C CA . PRO B 1 32 ? -14.875 -12.586 0.473 1 97.62 32 PRO B CA 1
ATOM 893 C C . PRO B 1 32 ? -14.391 -11.344 1.213 1 97.62 32 PRO B C 1
ATOM 895 O O . PRO B 1 32 ? -14.781 -10.219 0.874 1 97.62 32 PRO B O 1
ATOM 898 N N . THR B 1 33 ? -13.523 -11.531 2.273 1 98.31 33 THR B N 1
ATOM 899 C CA . THR B 1 33 ? -13.133 -10.367 3.064 1 98.31 33 THR B CA 1
ATOM 900 C C . THR B 1 33 ? -11.617 -10.234 3.125 1 98.31 33 THR B C 1
ATOM 902 O O . THR B 1 33 ? -11.094 -9.328 3.777 1 98.31 33 THR B O 1
ATOM 905 N N . GLU B 1 34 ? -10.898 -11.211 2.541 1 98.12 34 GLU B N 1
ATOM 906 C CA . GLU B 1 34 ? -9.438 -11.195 2.648 1 98.12 34 GLU B CA 1
ATOM 907 C C . GLU B 1 34 ? -8.781 -11.578 1.323 1 98.12 34 GLU B C 1
ATOM 909 O O . GLU B 1 34 ? -9.305 -12.406 0.581 1 98.12 34 GLU B O 1
ATOM 914 N N . TYR B 1 35 ? -7.684 -10.984 1.029 1 98.38 35 TYR B N 1
ATOM 915 C CA . TYR B 1 35 ? -6.82 -11.336 -0.093 1 98.38 35 TYR B CA 1
ATOM 916 C C . TYR B 1 35 ? -5.352 -11.328 0.324 1 98.38 35 TYR B C 1
ATOM 918 O O . TYR B 1 35 ? -4.891 -10.383 0.964 1 98.38 35 TYR B O 1
ATOM 926 N N . ASN B 1 36 ? -4.633 -12.359 -0.023 1 98.25 36 ASN B N 1
ATOM 927 C CA . ASN B 1 36 ? -3.201 -12.5 0.232 1 98.25 36 ASN B CA 1
ATOM 928 C C . ASN B 1 36 ? -2.441 -12.875 -1.036 1 98.25 36 ASN B C 1
ATOM 930 O O . ASN B 1 36 ? -2.91 -13.695 -1.825 1 98.25 36 ASN B O 1
ATOM 934 N N . CYS B 1 37 ? -1.343 -12.32 -1.218 1 98.06 37 CYS B N 1
ATOM 935 C CA . CYS B 1 37 ? -0.468 -12.719 -2.316 1 98.06 37 CYS B CA 1
ATOM 936 C C . CYS B 1 37 ? 0.996 -12.492 -1.954 1 98.06 37 CYS B C 1
ATOM 938 O O . CYS B 1 37 ? 1.301 -11.836 -0.957 1 98.06 37 CYS B O 1
ATOM 940 N N . THR B 1 38 ? 1.812 -13.086 -2.686 1 97.94 38 THR B N 1
ATOM 941 C CA . THR B 1 38 ? 3.25 -12.961 -2.471 1 97.94 38 THR B CA 1
ATOM 942 C C . THR B 1 38 ? 3.959 -12.57 -3.766 1 97.94 38 THR B C 1
ATOM 944 O O . THR B 1 38 ? 3.717 -13.172 -4.812 1 97.94 38 THR B O 1
ATOM 947 N N . THR B 1 39 ? 4.727 -11.523 -3.707 1 96.44 39 THR B N 1
ATOM 948 C CA . THR B 1 39 ? 5.637 -11.188 -4.793 1 96.44 39 THR B CA 1
ATOM 949 C C . THR B 1 39 ? 7.023 -11.766 -4.535 1 96.44 39 THR B C 1
ATOM 951 O O . THR B 1 39 ? 7.215 -12.539 -3.59 1 96.44 39 THR B O 1
ATOM 954 N N . LYS B 1 40 ? 7.922 -11.398 -5.441 1 94.31 40 LYS B N 1
ATOM 955 C CA . LYS B 1 40 ? 9.289 -11.875 -5.262 1 94.31 40 LYS B CA 1
ATOM 956 C C . LYS B 1 40 ? 9.844 -11.461 -3.902 1 94.31 40 LYS B C 1
ATOM 958 O O . LYS B 1 40 ? 10.461 -12.266 -3.207 1 94.31 40 LYS B O 1
ATOM 963 N N . ASP B 1 41 ? 9.547 -10.25 -3.461 1 95.12 41 ASP B N 1
ATOM 964 C CA . ASP B 1 41 ? 10.25 -9.727 -2.293 1 95.12 41 ASP B CA 1
ATOM 965 C C . ASP B 1 41 ? 9.273 -9.406 -1.165 1 95.12 41 ASP B C 1
ATOM 967 O O . ASP B 1 41 ? 9.688 -9.148 -0.031 1 95.12 41 ASP B O 1
ATOM 971 N N . PHE B 1 42 ? 7.98 -9.477 -1.415 1 97.62 42 PHE B N 1
ATOM 972 C CA . PHE B 1 42 ? 7.039 -9 -0.409 1 97.62 42 PHE B CA 1
ATOM 973 C C . PHE B 1 42 ? 5.816 -9.906 -0.341 1 97.62 42 PHE B C 1
ATOM 975 O O . PHE B 1 42 ? 5.445 -10.531 -1.336 1 97.62 42 PHE B O 1
ATOM 982 N N . THR B 1 43 ? 5.215 -9.93 0.824 1 98.38 43 THR B N 1
ATOM 983 C CA . THR B 1 43 ? 3.877 -10.461 1.036 1 98.38 43 THR B CA 1
ATOM 984 C C . THR B 1 43 ? 2.879 -9.344 1.303 1 98.38 43 THR B C 1
ATOM 986 O O . THR B 1 43 ? 3.168 -8.414 2.062 1 98.38 43 THR B O 1
ATOM 989 N N . MET B 1 44 ? 1.743 -9.453 0.662 1 98.5 44 MET B N 1
ATOM 990 C CA . MET B 1 44 ? 0.684 -8.461 0.825 1 98.5 44 MET B CA 1
ATOM 991 C C . MET B 1 44 ? -0.578 -9.102 1.394 1 98.5 44 MET B C 1
ATOM 993 O O . MET B 1 44 ? -0.954 -10.203 0.993 1 98.5 44 MET B O 1
ATOM 997 N N . TYR B 1 45 ? -1.166 -8.406 2.277 1 98.62 45 TYR B N 1
ATOM 998 C CA . TYR B 1 45 ? -2.412 -8.828 2.908 1 98.62 45 TYR B CA 1
ATOM 999 C C . TYR B 1 45 ? -3.438 -7.703 2.896 1 98.62 45 TYR B C 1
ATOM 1001 O O . TYR B 1 45 ? -3.131 -6.57 3.275 1 98.62 45 TYR B O 1
ATOM 1009 N N . VAL B 1 46 ? -4.641 -8.047 2.418 1 98.62 46 VAL B N 1
ATOM 1010 C CA . VAL B 1 46 ? -5.754 -7.102 2.402 1 98.62 46 VAL B CA 1
ATOM 1011 C C . VAL B 1 46 ? -6.922 -7.664 3.207 1 98.62 46 VAL B C 1
ATOM 1013 O O . VAL B 1 46 ? -7.34 -8.805 2.99 1 98.62 46 VAL B O 1
ATOM 1016 N N . HIS B 1 47 ? -7.414 -6.918 4.129 1 98.62 47 HIS B N 1
ATOM 1017 C CA . HIS B 1 47 ? -8.625 -7.211 4.883 1 98.62 47 HIS B CA 1
ATOM 1018 C C . HIS B 1 47 ? -9.656 -6.094 4.727 1 98.62 47 HIS B C 1
ATOM 1020 O O . HIS B 1 47 ? -9.359 -4.93 5.008 1 98.62 47 HIS B O 1
ATOM 1026 N N . ALA B 1 48 ? -10.914 -6.457 4.293 1 98.25 48 ALA B N 1
ATOM 1027 C CA . ALA B 1 48 ? -11.984 -5.488 4.082 1 98.25 48 ALA B CA 1
ATOM 1028 C C . ALA B 1 48 ? -13.344 -6.098 4.414 1 98.25 48 ALA B C 1
ATOM 1030 O O . ALA B 1 48 ? -13.445 -7.289 4.707 1 98.25 48 ALA B O 1
ATOM 1031 N N . GLY B 1 49 ? -14.336 -5.203 4.461 1 97.88 49 GLY B N 1
ATOM 1032 C CA . GLY B 1 49 ? -15.688 -5.727 4.566 1 97.88 49 GLY B CA 1
ATOM 1033 C C . GLY B 1 49 ? -16.047 -6.668 3.438 1 97.88 49 GLY B C 1
ATOM 1034 O O . GLY B 1 49 ? -16.672 -7.703 3.666 1 97.88 49 GLY B O 1
ATOM 1035 N N . GLU B 1 50 ? -15.703 -6.27 2.189 1 98.25 50 GLU B N 1
ATOM 1036 C CA . GLU B 1 50 ? -15.852 -7.082 0.984 1 98.25 50 GLU B CA 1
ATOM 1037 C C . GLU B 1 50 ? -14.672 -6.875 0.037 1 98.25 50 GLU B C 1
ATOM 1039 O O . GLU B 1 50 ? -14.203 -5.75 -0.145 1 98.25 50 GLU B O 1
ATOM 1044 N N . VAL B 1 51 ? -14.258 -7.992 -0.566 1 98 51 VAL B N 1
ATOM 1045 C CA . VAL B 1 51 ? -13.172 -7.945 -1.543 1 98 51 VAL B CA 1
ATOM 1046 C C . VAL B 1 51 ? -13.617 -8.609 -2.844 1 98 51 VAL B 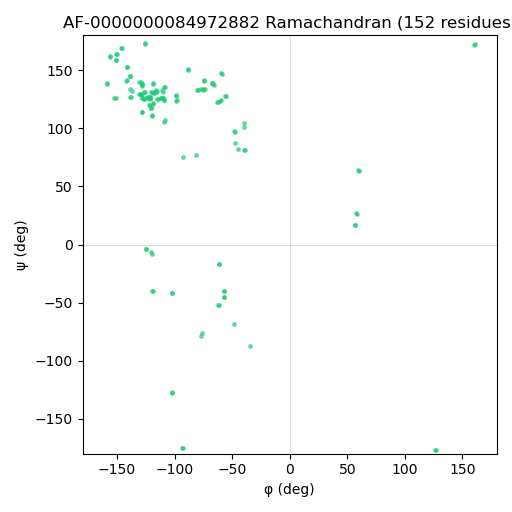C 1
ATOM 1048 O O . VAL B 1 51 ? -14.133 -9.727 -2.83 1 98 51 VAL B O 1
ATOM 1051 N N . GLU B 1 52 ? -13.508 -7.883 -3.945 1 97.94 52 GLU B N 1
ATOM 1052 C CA . GLU B 1 52 ? -13.664 -8.43 -5.293 1 97.94 52 GLU B CA 1
ATOM 1053 C C . GLU B 1 52 ? -12.359 -8.352 -6.078 1 97.94 52 GLU B C 1
ATOM 1055 O O . GLU B 1 52 ? -11.805 -7.27 -6.262 1 97.94 52 GLU B O 1
ATOM 1060 N N . VAL B 1 53 ? -11.953 -9.508 -6.578 1 97.5 53 VAL B N 1
ATOM 1061 C CA . VAL B 1 53 ? -10.633 -9.578 -7.191 1 97.5 53 VAL B CA 1
ATOM 1062 C C . VAL B 1 53 ? -10.766 -9.891 -8.68 1 97.5 53 VAL B C 1
ATOM 1064 O O . VAL B 1 53 ? -11.547 -10.766 -9.062 1 97.5 53 VAL B O 1
ATOM 1067 N N . GLN B 1 54 ? -10.07 -9.125 -9.43 1 97 54 GLN B N 1
ATOM 1068 C CA . GLN B 1 54 ? -9.883 -9.414 -10.844 1 97 54 GLN B CA 1
ATOM 1069 C C . GLN B 1 54 ? -8.406 -9.609 -11.18 1 97 54 GLN B C 1
ATOM 1071 O O . GLN B 1 54 ? -7.621 -8.664 -11.141 1 97 54 GLN B O 1
ATOM 1076 N N . HIS B 1 55 ? -8.055 -10.828 -11.5 1 95.75 55 HIS B N 1
ATOM 1077 C CA . HIS B 1 55 ? -6.688 -11.102 -11.938 1 95.75 55 HIS B CA 1
ATOM 1078 C C . HIS B 1 55 ? -6.492 -10.719 -13.398 1 95.75 55 HIS B C 1
ATOM 1080 O O . HIS B 1 55 ? -7.32 -11.055 -14.25 1 95.75 55 HIS B O 1
ATOM 1086 N N . LEU B 1 56 ? -5.406 -10.031 -13.586 1 92.56 56 LEU B N 1
ATOM 1087 C CA . LEU B 1 56 ? -5.172 -9.539 -14.945 1 92.56 56 LEU B CA 1
ATOM 1088 C C . LEU B 1 56 ? -4.41 -10.57 -15.766 1 92.56 56 LEU B C 1
ATOM 1090 O O . LEU B 1 56 ? -3.617 -11.344 -15.227 1 92.56 56 LEU B O 1
ATOM 1094 N N . PHE B 1 57 ? -4.629 -10.594 -17.062 1 87.38 57 PHE B N 1
ATOM 1095 C CA . PHE B 1 57 ? -4.098 -11.602 -17.984 1 87.38 57 PHE B CA 1
ATOM 1096 C C . PHE B 1 57 ? -2.576 -11.57 -17.984 1 87.38 57 PHE B C 1
ATOM 1098 O O . PHE B 1 57 ? -1.927 -12.617 -17.922 1 87.38 57 PHE B O 1
ATOM 1105 N N . GLU B 1 58 ? -1.959 -10.5 -18.172 1 84.56 58 GLU B N 1
ATOM 1106 C CA . GLU B 1 58 ? -0.501 -10.461 -18.219 1 84.56 58 GLU B CA 1
ATOM 1107 C C . GLU B 1 58 ? 0.106 -10.555 -16.828 1 84.56 58 GLU B C 1
ATOM 1109 O O . GLU B 1 58 ? 0.782 -11.531 -16.5 1 84.56 58 GLU B O 1
ATOM 1114 N N . GLU B 1 59 ? 0.094 -9.508 -16.031 1 91.06 59 GLU B N 1
ATOM 1115 C CA . GLU B 1 59 ? 0.618 -9.508 -14.672 1 91.06 59 GLU B CA 1
ATOM 1116 C C . GLU B 1 59 ? -0.083 -8.469 -13.805 1 91.06 59 GLU B C 1
ATOM 1118 O O . GLU B 1 59 ? -0.304 -7.336 -14.242 1 91.06 59 GLU B O 1
ATOM 1123 N N . GLY B 1 60 ? -0.547 -8.977 -12.758 1 95.81 60 GLY B N 1
ATOM 1124 C CA . GLY B 1 60 ? -1.13 -8.039 -11.812 1 95.81 60 GLY B CA 1
ATOM 1125 C C . GLY B 1 60 ? -2.555 -8.391 -11.422 1 95.81 60 GLY B C 1
ATOM 1126 O O . GLY B 1 60 ? -3.068 -9.438 -11.812 1 95.81 60 GLY B O 1
ATOM 1127 N N . PHE B 1 61 ? -3.121 -7.512 -10.617 1 97.5 61 PHE B N 1
ATOM 1128 C CA . PHE B 1 61 ? -4.492 -7.703 -10.156 1 97.5 61 PHE B CA 1
ATOM 1129 C C . PHE B 1 61 ? -5.168 -6.363 -9.891 1 97.5 61 PHE B C 1
ATOM 1131 O O . PHE B 1 61 ? -4.492 -5.336 -9.773 1 97.5 61 PHE B O 1
ATOM 1138 N N . LEU B 1 62 ? -6.418 -6.453 -9.914 1 98.06 62 LEU B N 1
ATOM 1139 C CA . LEU B 1 62 ? -7.293 -5.383 -9.445 1 98.06 62 LEU B CA 1
ATOM 1140 C C . LEU B 1 62 ? -8.18 -5.867 -8.297 1 98.06 62 LEU B C 1
ATOM 1142 O O . LEU B 1 62 ? -8.805 -6.922 -8.398 1 98.06 62 LEU B O 1
ATOM 1146 N N . ILE B 1 63 ? -8.234 -5.117 -7.246 1 98.06 63 ILE B N 1
ATOM 1147 C CA . ILE B 1 63 ? -9.125 -5.426 -6.129 1 98.06 63 ILE B CA 1
ATOM 1148 C C . ILE B 1 63 ? -10.031 -4.23 -5.848 1 98.06 63 ILE B C 1
ATOM 1150 O O . ILE B 1 63 ? -9.562 -3.1 -5.719 1 98.06 63 ILE B O 1
ATOM 1154 N N . GLN B 1 64 ? -11.227 -4.492 -5.828 1 97.88 64 GLN B N 1
ATOM 1155 C CA . GLN B 1 64 ? -12.18 -3.537 -5.273 1 97.88 64 GLN B CA 1
ATOM 1156 C C . GLN B 1 64 ? -12.555 -3.9 -3.84 1 97.88 64 GLN B C 1
ATOM 1158 O O . GLN B 1 64 ? -12.945 -5.035 -3.562 1 97.88 64 GLN B O 1
ATOM 1163 N N . CYS B 1 65 ? -12.438 -2.932 -2.969 1 97.44 65 CYS B N 1
ATOM 1164 C CA . CYS B 1 65 ? -12.734 -3.137 -1.557 1 97.44 65 CYS B CA 1
ATOM 1165 C C . CYS B 1 65 ? -13.906 -2.266 -1.116 1 97.44 65 CYS B C 1
ATOM 1167 O O . CYS B 1 65 ? -13.945 -1.071 -1.42 1 97.44 65 CYS B O 1
ATOM 1169 N N . LYS B 1 66 ? -14.773 -2.928 -0.47 1 96.69 66 LYS B N 1
ATOM 1170 C CA . LYS B 1 66 ? -15.703 -2.168 0.354 1 96.69 66 LYS B CA 1
ATOM 1171 C C . LYS B 1 66 ? -15.273 -2.162 1.817 1 96.69 66 LYS B C 1
ATOM 1173 O O . LYS B 1 66 ? -15.023 -3.219 2.4 1 96.69 66 LYS B O 1
ATOM 1178 N N . ASN B 1 67 ? -15.102 -0.988 2.375 1 96.62 67 ASN B N 1
ATOM 1179 C CA . ASN B 1 67 ? -14.734 -0.823 3.775 1 96.62 67 ASN B CA 1
ATOM 1180 C C . ASN B 1 67 ? -13.398 -1.485 4.086 1 96.62 67 ASN B C 1
ATOM 1182 O O . ASN B 1 67 ? -13.32 -2.381 4.93 1 96.62 67 ASN B O 1
ATOM 1186 N N . LEU B 1 68 ? -12.375 -0.963 3.432 1 98.06 68 LEU B N 1
ATOM 1187 C CA . LEU B 1 68 ? -11.031 -1.439 3.729 1 98.06 68 LEU B CA 1
ATOM 1188 C C . LEU B 1 68 ? -10.719 -1.305 5.215 1 98.06 68 LEU B C 1
ATOM 1190 O O . LEU B 1 68 ? -10.914 -0.237 5.801 1 98.06 68 LEU B O 1
ATOM 1194 N N . GLN B 1 69 ? -10.266 -2.441 5.785 1 98.44 69 GLN B N 1
ATOM 1195 C CA . GLN B 1 69 ? -9.914 -2.428 7.199 1 98.44 69 GLN B CA 1
ATOM 1196 C C . GLN B 1 69 ? -8.406 -2.359 7.391 1 98.44 69 GLN B C 1
ATOM 1198 O O . GLN B 1 69 ? -7.914 -1.661 8.281 1 98.44 69 GLN B O 1
ATOM 1203 N N . LYS B 1 70 ? -7.715 -3.096 6.59 1 98.62 70 LYS B N 1
ATOM 1204 C CA . LYS B 1 70 ? -6.27 -3.172 6.77 1 98.62 70 LYS B CA 1
ATOM 1205 C C . LYS B 1 70 ? -5.578 -3.635 5.492 1 98.62 70 LYS B C 1
ATOM 1207 O O . LYS B 1 70 ? -6.062 -4.543 4.812 1 98.62 70 LYS B O 1
ATOM 1212 N N . LEU B 1 71 ? -4.449 -3.033 5.152 1 98.75 71 LEU B N 1
ATOM 1213 C CA . LEU B 1 71 ? -3.508 -3.482 4.133 1 98.75 71 LEU B CA 1
ATOM 1214 C C . LEU B 1 71 ? -2.088 -3.533 4.688 1 98.75 71 LEU B C 1
ATOM 1216 O O . LEU B 1 71 ? -1.621 -2.57 5.301 1 98.75 71 LEU B O 1
ATOM 1220 N N . THR B 1 72 ? -1.471 -4.656 4.465 1 98.69 72 THR B N 1
ATOM 1221 C CA . THR B 1 72 ? -0.089 -4.809 4.906 1 98.69 72 THR B CA 1
ATOM 1222 C C . THR B 1 72 ? 0.795 -5.293 3.762 1 98.69 72 THR B C 1
ATOM 1224 O O . THR B 1 72 ? 0.398 -6.176 2.994 1 98.69 72 THR B O 1
ATOM 1227 N N . ILE B 1 73 ? 1.931 -4.719 3.668 1 98.62 73 ILE B N 1
ATOM 1228 C CA . ILE B 1 73 ? 3.029 -5.172 2.822 1 98.62 73 ILE B CA 1
ATOM 1229 C C . ILE B 1 73 ? 4.262 -5.449 3.68 1 98.62 73 ILE B C 1
ATOM 1231 O O . ILE B 1 73 ? 4.762 -4.555 4.367 1 98.62 73 ILE B O 1
ATOM 1235 N N . GLU B 1 74 ? 4.703 -6.645 3.639 1 98.56 74 GLU B N 1
ATOM 1236 C CA . GLU B 1 74 ? 5.828 -7.039 4.477 1 98.56 74 GLU B CA 1
ATOM 1237 C C . GLU B 1 74 ? 6.922 -7.715 3.652 1 98.56 74 GLU B C 1
ATOM 1239 O O . GLU B 1 74 ? 6.637 -8.57 2.812 1 98.56 74 GLU B O 1
ATOM 1244 N N . ARG B 1 75 ? 8.148 -7.344 3.932 1 98.25 75 ARG B N 1
ATOM 1245 C CA . ARG B 1 75 ? 9.273 -7.98 3.254 1 98.25 75 ARG B CA 1
ATOM 1246 C C . ARG B 1 75 ? 9.383 -9.453 3.637 1 98.25 75 ARG B C 1
ATOM 1248 O O . ARG B 1 75 ? 9.281 -9.805 4.812 1 98.25 75 ARG B O 1
ATOM 1255 N N . ASN B 1 76 ? 9.641 -10.203 2.58 1 96.75 76 ASN B N 1
ATOM 1256 C CA . ASN B 1 76 ? 9.812 -11.625 2.834 1 96.75 76 ASN B CA 1
ATOM 1257 C C . ASN B 1 76 ? 11.078 -11.898 3.645 1 96.75 76 ASN B C 1
ATOM 1259 O O . ASN B 1 76 ? 12.109 -11.258 3.438 1 96.75 76 ASN B O 1
ATOM 1263 N N . ALA B 1 77 ? 10.922 -12.852 4.609 1 87.62 77 ALA B N 1
ATOM 1264 C CA . ALA B 1 77 ? 12.109 -13.289 5.336 1 87.62 77 ALA B CA 1
ATOM 1265 C C . ALA B 1 77 ? 13.141 -13.906 4.395 1 87.62 77 ALA B C 1
ATOM 1267 O O . ALA B 1 77 ? 12.773 -14.586 3.434 1 87.62 77 ALA B O 1
ATOM 1268 N N . LYS B 1 78 ? 14.398 -13.422 4.344 1 70.12 78 LYS B N 1
ATOM 1269 C CA . LYS B 1 78 ? 15.469 -14.094 3.611 1 70.12 78 LYS B CA 1
ATOM 1270 C C . LYS B 1 78 ? 15.875 -15.391 4.301 1 70.12 78 LYS B C 1
ATOM 1272 O O . LYS B 1 78 ? 15.75 -15.516 5.52 1 70.12 78 LYS B O 1
#

pLDDT: mean 91.34, std 15.89, range [25.67, 98.75]